Protein AF-E0VN50-F1 (afdb_monomer_lite)

Organism: Pediculus humanus subsp. corporis (NCBI:txid121224)

Radius of gyration: 22.32 Å; chains: 1; bounding box: 64×38×61 Å

Secondary structure (DSSP, 8-state):
--------------S--TT--------HHHHHHHHTT-SB-TTT--BS-SS-TTTT----HHHHHHHHHHSTTHHHHHHHHHHHHHHH-GGGGGGS-HHHHT--------TTS-----------

pLDDT: mean 75.52, std 19.75, range [26.86, 93.44]

Foldseek 3Di:
DPDDDDDDDDDDPDDDPPDPPPPDPDDPVRVVVVVVPDQADPPPRHGCDDPDNCPNDDDPPVVVVVCLQPDACPLVVQLVVLCVVCVVVVVCVVVDDCVSSSNDDDPRDHPPDDDDDDDDDDDD

InterPro domains:
  IPR013083 Zinc finger, RING/FYVE/PHD-type [G3DSA:3.30.40.10] (23-95)

Sequence (124 aa):
MWNNVNRPGAEPQTAFDSYFFLPSSLCRSCIIKYLSRHSFCPVCEVQIHKTKPYLNLRLDKALQDVVYKLVPGLYHNEMKRRREFYAKNKEQIPLATPEQCGLEERLIFSPDDSISLSLEYLER

Structure (mmCIF, N/CA/C/O backbone):
data_AF-E0VN50-F1
#
_entry.id   AF-E0VN50-F1
#
loop_
_atom_site.group_PDB
_atom_site.id
_atom_site.type_symbol
_atom_site.label_atom_id
_atom_site.label_alt_id
_atom_site.label_comp_id
_atom_site.label_asym_id
_atom_site.label_entity_id
_atom_site.label_seq_id
_atom_site.pdbx_PDB_ins_code
_atom_site.Cartn_x
_atom_site.Cartn_y
_atom_site.Cartn_z
_atom_site.occupancy
_atom_site.B_iso_or_equiv
_atom_site.auth_seq_id
_atom_site.auth_comp_id
_atom_site.auth_asym_id
_atom_site.auth_atom_id
_atom_site.pdbx_PDB_model_num
ATOM 1 N N . MET A 1 1 ? 11.372 13.055 30.517 1.00 32.84 1 MET A N 1
ATOM 2 C CA . MET A 1 1 ? 10.500 13.721 31.505 1.00 32.84 1 MET A CA 1
ATOM 3 C C . MET A 1 1 ? 9.102 13.874 30.924 1.00 32.84 1 MET A C 1
ATOM 5 O O . MET A 1 1 ? 8.818 14.872 30.284 1.00 32.84 1 MET A O 1
ATOM 9 N N . TRP A 1 2 ? 8.234 12.894 31.141 1.00 26.86 2 TRP A N 1
ATOM 10 C CA . TRP A 1 2 ? 6.900 13.207 31.642 1.00 26.86 2 TRP A CA 1
ATOM 11 C C . TRP A 1 2 ? 6.708 12.299 32.848 1.00 26.86 2 TRP A C 1
ATOM 13 O O . TRP A 1 2 ? 6.909 11.088 32.769 1.00 26.86 2 TRP A O 1
ATOM 23 N N . ASN A 1 3 ? 6.565 12.970 33.984 1.00 29.94 3 ASN A N 1
ATOM 24 C CA . ASN A 1 3 ? 6.712 12.441 35.325 1.00 29.94 3 ASN A CA 1
ATOM 25 C C . ASN A 1 3 ? 5.474 11.661 35.761 1.00 29.94 3 ASN A C 1
ATOM 27 O O . ASN A 1 3 ? 4.351 11.960 35.360 1.00 29.94 3 ASN A O 1
ATOM 31 N N . ASN A 1 4 ? 5.741 10.703 36.646 1.00 31.77 4 ASN A N 1
ATOM 32 C CA . ASN A 1 4 ? 4.789 9.957 37.454 1.00 31.77 4 ASN A CA 1
ATOM 33 C C . ASN A 1 4 ? 3.711 10.845 38.090 1.00 31.77 4 ASN A C 1
ATOM 35 O O . ASN A 1 4 ? 4.029 11.783 38.821 1.00 31.77 4 ASN A O 1
ATOM 39 N N . VAL A 1 5 ? 2.456 10.415 37.963 1.00 40.28 5 VAL A N 1
ATOM 40 C CA . VAL A 1 5 ? 1.472 10.520 39.044 1.00 40.28 5 VAL A CA 1
ATOM 41 C C . VAL A 1 5 ? 0.983 9.103 39.325 1.00 40.28 5 VAL A C 1
ATOM 43 O O . VAL A 1 5 ? 0.262 8.507 38.531 1.00 40.28 5 VAL A O 1
ATOM 46 N N . ASN A 1 6 ? 1.432 8.559 40.455 1.00 34.06 6 ASN A N 1
ATOM 47 C CA . ASN A 1 6 ? 0.954 7.306 41.028 1.00 34.06 6 ASN A CA 1
ATOM 48 C C . ASN A 1 6 ? -0.453 7.497 41.614 1.00 34.06 6 ASN A C 1
ATOM 50 O O . ASN A 1 6 ? -0.641 8.365 42.468 1.00 34.06 6 ASN A O 1
ATOM 54 N N . ARG A 1 7 ? -1.394 6.612 41.267 1.00 38.91 7 ARG A N 1
ATOM 55 C CA . ARG A 1 7 ? -2.350 6.024 42.222 1.00 38.91 7 ARG A CA 1
ATOM 56 C C . ARG A 1 7 ? -2.846 4.657 41.751 1.00 38.91 7 ARG A C 1
ATOM 58 O O . ARG A 1 7 ? -2.820 4.388 40.554 1.00 38.91 7 ARG A O 1
ATOM 65 N N . PRO A 1 8 ? -3.235 3.794 42.704 1.00 35.50 8 PRO A N 1
ATOM 66 C CA . PRO A 1 8 ? -2.958 2.372 42.677 1.00 35.50 8 PRO A CA 1
ATOM 67 C C . PRO A 1 8 ? -4.223 1.550 42.437 1.00 35.50 8 PRO A C 1
ATOM 69 O O . PRO A 1 8 ? -5.333 1.947 42.780 1.00 35.50 8 PRO A O 1
ATOM 72 N N . GLY A 1 9 ? -4.017 0.376 41.865 1.00 30.69 9 GLY A N 1
ATOM 73 C CA . GLY A 1 9 ? -5.062 -0.571 41.501 1.00 30.69 9 GLY A CA 1
ATOM 74 C C . GLY A 1 9 ? -4.500 -1.512 40.452 1.00 30.69 9 GLY A C 1
ATOM 75 O O . GLY A 1 9 ? -4.962 -1.531 39.319 1.00 30.69 9 GLY A O 1
ATOM 76 N N . ALA A 1 10 ? -3.407 -2.188 40.804 1.00 35.94 10 ALA A N 1
ATOM 77 C CA . ALA A 1 10 ? -2.869 -3.257 39.989 1.00 35.94 10 ALA A CA 1
ATOM 78 C C . ALA A 1 10 ? -3.760 -4.485 40.184 1.00 35.94 10 ALA A C 1
ATOM 80 O O . ALA A 1 10 ? -3.768 -5.073 41.262 1.00 35.94 10 ALA A O 1
ATOM 81 N N . GLU A 1 11 ? -4.463 -4.874 39.128 1.00 29.77 11 GLU A N 1
ATOM 82 C CA . GLU A 1 11 ? -4.738 -6.278 38.860 1.00 29.77 11 GLU A CA 1
ATOM 83 C C . GLU A 1 11 ? -4.222 -6.574 37.441 1.00 29.77 11 GLU A C 1
ATOM 85 O O . GLU A 1 11 ? -4.376 -5.733 36.546 1.00 29.77 11 GLU A O 1
ATOM 90 N N . PRO A 1 12 ? -3.487 -7.678 37.236 1.00 35.38 12 PRO A N 1
ATOM 91 C CA . PRO A 1 12 ? -2.580 -7.805 36.114 1.00 35.38 12 PRO A CA 1
ATOM 92 C C . PRO A 1 12 ? -3.292 -8.459 34.931 1.00 35.38 12 PRO A C 1
ATOM 94 O O . PRO A 1 12 ? -3.584 -9.648 34.960 1.00 35.38 12 PRO A O 1
ATOM 97 N N . GLN A 1 13 ? -3.475 -7.736 33.827 1.00 37.19 13 GLN A N 1
ATOM 98 C CA . GLN A 1 13 ? -3.496 -8.391 32.515 1.00 37.19 13 GLN A CA 1
ATOM 99 C C . GLN A 1 13 ? -2.071 -8.436 31.974 1.00 37.19 13 GLN A C 1
ATOM 101 O O . GLN A 1 13 ? -1.673 -7.754 31.033 1.00 37.19 13 GLN A O 1
ATOM 106 N N . THR A 1 14 ? -1.277 -9.257 32.657 1.00 34.25 14 THR A N 1
ATOM 107 C CA . THR A 1 14 ? -0.070 -9.860 32.116 1.00 34.25 14 THR A CA 1
ATOM 108 C C . THR A 1 14 ? -0.421 -10.639 30.855 1.00 34.25 14 THR A C 1
ATOM 110 O O . THR A 1 14 ? -1.158 -11.617 30.908 1.00 34.25 14 THR A O 1
ATOM 113 N N . ALA A 1 15 ? 0.172 -10.204 29.748 1.00 34.59 15 ALA A N 1
ATOM 114 C CA . ALA A 1 15 ? 0.937 -11.073 28.863 1.00 34.59 15 ALA A CA 1
ATOM 115 C C . ALA A 1 15 ? 0.254 -12.379 28.424 1.00 34.59 15 ALA A C 1
ATOM 117 O O . ALA A 1 15 ? 0.689 -13.447 28.823 1.00 34.59 15 ALA A O 1
ATOM 118 N N . PHE A 1 16 ? -0.734 -12.292 27.534 1.00 29.92 16 PHE A N 1
ATOM 119 C CA . PHE A 1 16 ? -1.010 -13.323 26.528 1.00 29.92 16 PHE A CA 1
ATOM 120 C C . PHE A 1 16 ? -1.834 -12.691 25.400 1.00 29.92 16 PHE A C 1
ATOM 122 O O . PHE A 1 16 ? -3.048 -12.738 25.432 1.00 29.92 16 PHE A O 1
ATOM 129 N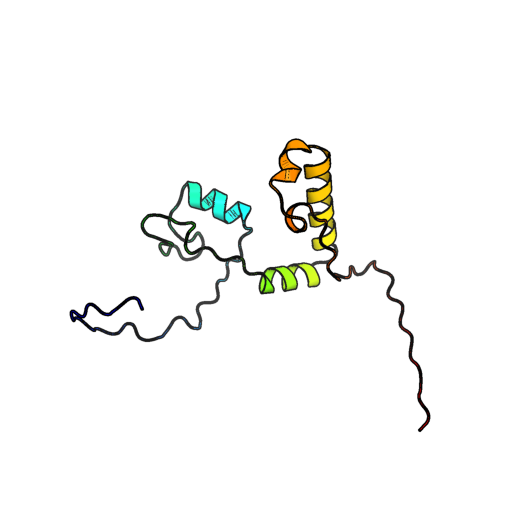 N . ASP A 1 17 ? -1.163 -12.063 24.433 1.00 37.38 17 ASP A N 1
ATOM 130 C CA . ASP A 1 17 ? -1.666 -11.909 23.051 1.00 37.38 17 ASP A CA 1
ATOM 131 C C . ASP A 1 17 ? -0.489 -11.881 22.056 1.00 37.38 17 ASP A C 1
ATOM 133 O O . ASP A 1 17 ? -0.516 -11.286 20.982 1.00 37.38 17 ASP A O 1
ATOM 137 N N . SER A 1 18 ? 0.583 -12.592 22.414 1.00 42.41 18 SER A N 1
ATOM 138 C CA . SER A 1 18 ? 1.748 -12.865 21.566 1.00 42.41 18 SER A CA 1
ATOM 139 C C . SER A 1 18 ? 1.437 -13.861 20.435 1.00 42.41 18 SER A C 1
ATOM 141 O O . SER A 1 18 ? 2.321 -14.173 19.648 1.00 42.41 18 SER A O 1
ATOM 143 N N . TYR A 1 19 ? 0.204 -14.376 20.357 1.00 41.28 19 TYR A N 1
ATOM 144 C CA . TYR A 1 19 ? -0.270 -15.346 19.368 1.00 41.28 19 TYR A CA 1
ATOM 145 C C . TYR A 1 19 ? -1.791 -15.205 19.148 1.00 41.28 19 TYR A C 1
ATOM 147 O O . TYR A 1 19 ? -2.551 -16.140 19.364 1.00 41.28 19 TYR A O 1
ATOM 155 N N . PHE A 1 20 ? -2.262 -14.051 18.674 1.00 40.69 20 PHE A N 1
ATOM 156 C CA . PHE A 1 20 ? -3.465 -14.025 17.832 1.00 40.69 20 PHE A CA 1
ATOM 157 C C . PHE A 1 20 ? -3.138 -13.271 16.549 1.00 40.69 20 PHE A C 1
ATOM 159 O O . PHE A 1 20 ? -3.480 -12.111 16.334 1.00 40.69 20 PHE A O 1
ATOM 166 N N . PHE A 1 21 ? -2.336 -13.976 15.749 1.00 42.88 21 PHE A N 1
ATOM 167 C CA . PHE A 1 21 ? -2.346 -13.992 14.294 1.00 42.88 21 PHE A CA 1
ATOM 168 C C . PHE A 1 21 ? -3.527 -13.188 13.741 1.00 42.88 21 PHE A C 1
ATOM 170 O O . PHE A 1 21 ? -4.655 -13.657 13.797 1.00 42.88 21 PHE A O 1
ATOM 177 N N . LEU A 1 22 ? -3.279 -11.973 13.249 1.00 41.78 22 LEU A N 1
ATOM 178 C CA . LEU A 1 22 ? -4.238 -11.216 12.449 1.00 41.78 22 LEU A CA 1
ATOM 179 C C . LEU A 1 22 ? -4.508 -12.067 11.188 1.00 41.78 22 LEU A C 1
ATOM 181 O O . LEU A 1 22 ? -3.692 -12.026 10.269 1.00 41.78 22 LEU A O 1
ATOM 185 N N . PRO A 1 23 ? -5.605 -12.843 11.062 1.00 50.44 23 PRO A N 1
ATOM 186 C CA . PRO A 1 23 ? -5.875 -13.626 9.862 1.00 50.44 23 PRO A CA 1
ATOM 187 C C . PRO A 1 23 ? -6.771 -12.793 8.940 1.00 50.44 23 PRO A C 1
ATOM 189 O O . PRO A 1 23 ? -7.688 -13.292 8.299 1.00 50.44 23 PRO A O 1
ATOM 192 N N . SER A 1 24 ? -6.577 -11.475 8.942 1.00 60.44 24 SER A N 1
ATOM 193 C CA . SER A 1 24 ? -7.383 -10.557 8.149 1.00 60.44 24 SER A CA 1
ATOM 194 C C . SER A 1 24 ? -6.551 -9.368 7.714 1.00 60.44 24 SER A C 1
ATOM 196 O O . SER A 1 24 ? -6.818 -8.210 8.032 1.00 60.44 24 SER A O 1
ATOM 198 N N . SER A 1 25 ? -5.498 -9.662 6.961 1.00 69.06 25 SER A N 1
ATOM 199 C CA . SER A 1 25 ? -4.856 -8.644 6.152 1.00 69.06 25 SER A CA 1
ATOM 200 C C . SER A 1 25 ? -5.858 -8.112 5.127 1.00 69.06 25 SER A C 1
ATOM 202 O O . SER A 1 25 ? -6.122 -8.692 4.078 1.00 69.06 25 SER A O 1
ATOM 204 N N . LEU A 1 26 ? -6.482 -6.993 5.473 1.00 81.69 26 LEU A N 1
ATOM 205 C CA . LEU A 1 26 ? -7.373 -6.264 4.587 1.00 81.69 26 LEU A CA 1
ATOM 206 C C . LEU A 1 26 ? -6.599 -5.174 3.858 1.00 81.69 26 LEU A C 1
ATOM 208 O O . LEU A 1 26 ? -5.642 -4.595 4.374 1.00 81.69 26 LEU A O 1
ATOM 212 N N . CYS A 1 27 ? -7.059 -4.839 2.657 1.00 88.75 27 CYS A N 1
ATOM 213 C CA . CYS A 1 27 ? -6.501 -3.712 1.932 1.00 88.75 27 CYS A CA 1
ATOM 214 C C . CYS A 1 27 ? -6.760 -2.394 2.693 1.00 88.75 27 CYS A C 1
ATOM 216 O O . CYS A 1 27 ? -7.816 -2.221 3.310 1.00 88.75 27 CYS A O 1
ATOM 218 N N . ARG A 1 28 ? -5.826 -1.431 2.632 1.00 87.50 28 ARG A N 1
ATOM 219 C CA . ARG A 1 28 ? -5.945 -0.146 3.357 1.00 87.50 28 ARG A CA 1
ATOM 220 C C . ARG A 1 28 ? -7.261 0.579 3.048 1.00 87.50 28 ARG A C 1
ATOM 222 O O . ARG A 1 28 ? -7.930 1.057 3.958 1.00 87.50 28 ARG A O 1
ATOM 229 N N . SER A 1 29 ? -7.643 0.669 1.776 1.00 88.06 29 SER A N 1
ATOM 230 C CA . SER A 1 29 ? -8.897 1.318 1.369 1.00 88.06 29 SER A CA 1
ATOM 231 C C . SER A 1 29 ? -10.131 0.548 1.847 1.00 88.06 29 SER A C 1
ATOM 233 O O . SER A 1 29 ? -11.117 1.169 2.239 1.00 88.06 29 SER A O 1
ATOM 235 N N . CYS A 1 30 ? -10.060 -0.784 1.885 1.00 89.06 30 CYS A N 1
ATOM 236 C CA . CYS A 1 30 ? -11.120 -1.667 2.358 1.00 89.06 30 CYS A CA 1
ATOM 237 C C . CYS A 1 30 ? -11.424 -1.405 3.837 1.00 89.06 30 CYS A C 1
ATOM 239 O O . CYS A 1 30 ? -12.566 -1.110 4.191 1.00 89.06 30 CYS A O 1
ATOM 241 N N . ILE A 1 31 ? -10.395 -1.457 4.692 1.00 88.62 31 ILE A N 1
ATOM 242 C CA . ILE A 1 31 ? -10.574 -1.285 6.137 1.00 88.62 31 ILE A CA 1
ATOM 243 C C . ILE A 1 31 ? -10.988 0.145 6.491 1.00 88.62 31 ILE A C 1
ATOM 245 O O . ILE A 1 31 ? -11.882 0.333 7.308 1.00 88.62 31 ILE A O 1
ATOM 249 N N . ILE A 1 32 ? -10.431 1.160 5.819 1.00 88.50 32 ILE A N 1
ATOM 250 C CA . ILE A 1 32 ? -10.839 2.556 6.032 1.00 88.50 32 ILE A CA 1
ATOM 251 C C . ILE A 1 32 ? -12.312 2.751 5.655 1.00 88.50 32 ILE A C 1
ATOM 253 O O . ILE A 1 32 ? -13.068 3.351 6.417 1.00 88.50 32 ILE A O 1
ATOM 257 N N . LYS A 1 33 ? -12.744 2.216 4.505 1.00 89.75 33 LYS A N 1
ATOM 258 C CA . LYS A 1 33 ? -14.145 2.299 4.072 1.00 89.75 33 LYS A CA 1
ATOM 259 C C . LYS A 1 33 ? -15.074 1.588 5.056 1.00 89.75 33 LYS A C 1
ATOM 261 O O . LYS A 1 33 ? -16.129 2.126 5.375 1.00 89.75 33 LYS A O 1
ATOM 266 N N . TYR A 1 34 ? -14.688 0.422 5.561 1.00 89.69 34 TYR A N 1
ATOM 267 C CA . TYR A 1 34 ? -15.474 -0.321 6.544 1.00 89.69 34 TYR A CA 1
ATOM 268 C C . TYR A 1 34 ? -15.603 0.438 7.875 1.00 89.69 34 TYR A C 1
ATOM 270 O O . TYR A 1 34 ? -16.712 0.646 8.371 1.00 89.69 34 TYR A O 1
ATOM 278 N N . LEU A 1 35 ? -14.493 0.962 8.404 1.00 87.94 35 LEU A N 1
ATOM 279 C CA . LEU A 1 35 ? -14.482 1.685 9.681 1.00 87.94 35 LEU A CA 1
ATOM 280 C C . LEU A 1 35 ? -15.123 3.077 9.635 1.00 87.94 35 LEU A C 1
ATOM 282 O O . LEU A 1 35 ? -15.306 3.710 10.672 1.00 87.94 35 LEU A O 1
ATOM 286 N N . SER A 1 36 ? -15.525 3.542 8.450 1.00 88.88 36 SER A N 1
ATOM 287 C CA . SER A 1 36 ? -16.381 4.726 8.328 1.00 88.88 36 SER A CA 1
ATOM 288 C C . SER A 1 36 ? -17.808 4.490 8.838 1.00 88.88 36 SER A C 1
ATOM 290 O O . SER A 1 36 ? -18.504 5.449 9.160 1.00 88.88 36 SER A O 1
ATOM 292 N N . ARG A 1 37 ? -18.244 3.224 8.917 1.00 88.69 37 ARG A N 1
ATOM 293 C CA . ARG A 1 37 ? -19.599 2.819 9.334 1.00 88.69 37 ARG A CA 1
ATOM 294 C C . ARG A 1 37 ? -19.613 1.904 10.557 1.00 88.69 37 ARG A C 1
ATOM 296 O O . ARG A 1 37 ? -20.654 1.752 11.186 1.00 88.69 37 ARG A O 1
ATOM 303 N N . HIS A 1 38 ? -18.475 1.302 10.892 1.00 86.19 38 HIS A N 1
ATOM 304 C CA . HIS A 1 38 ? -18.347 0.302 11.948 1.00 86.19 38 HIS A CA 1
ATOM 305 C C . HIS A 1 38 ? -17.146 0.611 12.854 1.00 86.19 38 HIS A C 1
ATOM 307 O O . HIS A 1 38 ? -16.172 1.220 12.425 1.00 86.19 38 HIS A O 1
ATOM 313 N N . SER A 1 39 ? -17.192 0.177 14.113 1.00 84.19 39 SER A N 1
ATOM 314 C CA . SER A 1 39 ? -16.119 0.380 15.107 1.00 84.19 39 SER A CA 1
ATOM 315 C C . SER A 1 39 ? -15.511 -0.928 15.637 1.00 84.19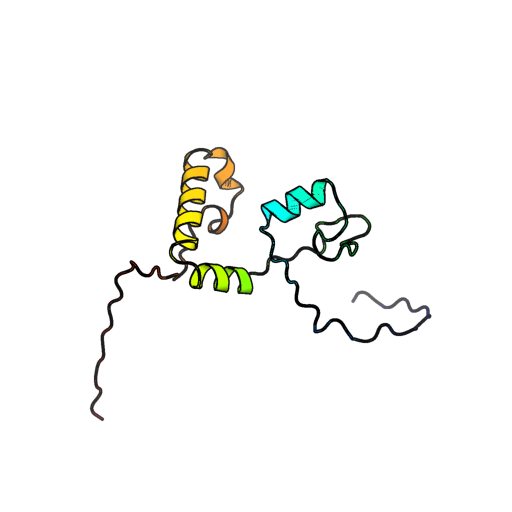 39 SER A C 1
ATOM 317 O O . SER A 1 39 ? -14.683 -0.914 16.552 1.00 84.19 39 SER A O 1
ATOM 319 N N . PHE A 1 40 ? -15.893 -2.053 15.034 1.00 85.94 40 PHE A N 1
ATOM 320 C CA . PHE A 1 40 ? -15.496 -3.409 15.409 1.00 85.94 40 PHE A CA 1
ATOM 321 C C . PHE A 1 40 ? -14.649 -4.045 14.310 1.00 85.94 40 PHE A C 1
ATOM 323 O O . PHE A 1 40 ? -14.720 -3.627 13.158 1.00 85.94 40 PHE A O 1
ATOM 330 N N . CYS A 1 41 ? -13.851 -5.053 14.643 1.00 83.88 41 CYS A N 1
ATOM 331 C CA . CYS A 1 41 ? -13.119 -5.837 13.657 1.00 83.88 41 CYS A CA 1
ATOM 332 C C . CYS A 1 41 ? -14.098 -6.638 12.776 1.00 83.88 41 CYS A C 1
ATOM 334 O O . CYS A 1 41 ? -14.962 -7.317 13.324 1.00 83.88 41 CYS A O 1
ATOM 336 N N . PRO A 1 42 ? -13.967 -6.622 11.436 1.00 85.44 42 PRO A N 1
ATOM 337 C CA . PRO A 1 42 ? -14.843 -7.392 10.545 1.00 85.44 42 PRO A CA 1
ATOM 338 C C . PRO A 1 42 ? -14.652 -8.915 10.632 1.00 85.44 42 PRO A C 1
ATOM 340 O O . PRO A 1 42 ? -15.404 -9.642 9.994 1.00 85.44 42 PRO A O 1
ATOM 343 N N . VAL A 1 43 ? -13.632 -9.398 11.352 1.00 84.12 43 VAL A N 1
ATOM 344 C CA . VAL A 1 43 ? -13.296 -10.832 11.424 1.00 84.12 43 VAL A CA 1
ATOM 345 C C . VAL A 1 43 ? -13.487 -11.415 12.816 1.00 84.12 43 VAL A C 1
ATOM 347 O O . VAL A 1 43 ? -14.046 -12.495 12.939 1.00 84.12 43 VAL A O 1
ATOM 350 N N . CYS A 1 44 ? -13.039 -10.718 13.863 1.00 82.00 44 CYS A N 1
ATOM 351 C CA . CYS A 1 44 ? -13.166 -11.199 15.244 1.00 82.00 44 CYS A CA 1
ATOM 352 C C . CYS A 1 44 ? -14.166 -10.405 16.092 1.00 82.00 44 CYS A C 1
ATOM 354 O O . CYS A 1 44 ? -14.286 -10.677 17.279 1.00 82.00 44 CYS A O 1
ATOM 356 N N . GLU A 1 45 ? -14.832 -9.395 15.520 1.00 82.00 45 GLU A N 1
ATOM 357 C CA . GLU A 1 45 ? -15.865 -8.577 16.180 1.00 82.00 45 GLU A CA 1
ATOM 358 C C . GLU A 1 45 ? -15.412 -7.820 17.447 1.00 82.00 45 GLU A C 1
ATOM 360 O O . GLU A 1 45 ? -16.203 -7.141 18.097 1.00 82.00 45 GLU A O 1
ATOM 365 N N . VAL A 1 46 ? -14.115 -7.827 17.764 1.00 83.69 46 VAL A N 1
ATOM 366 C CA . VAL A 1 46 ? -13.533 -7.044 18.863 1.00 83.69 46 VAL A CA 1
ATOM 367 C C . VAL A 1 46 ? -13.532 -5.552 18.517 1.00 83.69 46 VAL A C 1
ATOM 3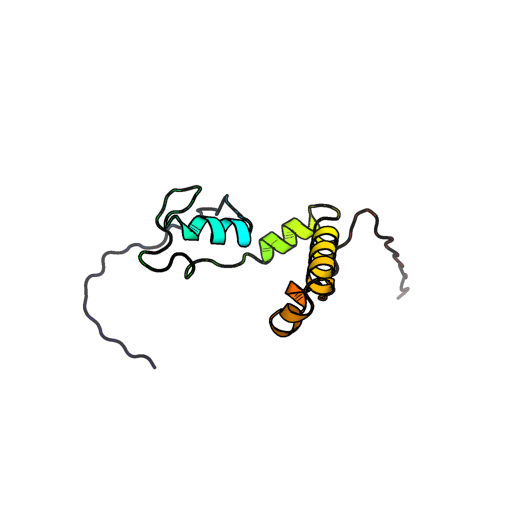69 O O . VAL A 1 46 ? -13.238 -5.154 17.386 1.00 83.69 46 VAL A O 1
ATOM 372 N N . GLN A 1 47 ? -13.839 -4.695 19.494 1.00 81.88 47 GLN A N 1
ATOM 373 C CA . GLN A 1 47 ? -13.829 -3.242 19.312 1.00 81.88 47 GLN A CA 1
ATOM 374 C C . GLN A 1 47 ? -12.403 -2.718 19.072 1.00 81.88 47 GLN A C 1
ATOM 376 O O . GLN A 1 47 ? -11.520 -2.896 19.907 1.00 81.88 47 GLN A O 1
ATOM 381 N N . ILE A 1 48 ? -12.183 -2.006 17.960 1.00 80.62 48 ILE A N 1
ATOM 382 C CA . ILE A 1 48 ? -10.840 -1.537 17.559 1.00 80.62 48 ILE A CA 1
ATOM 383 C C . ILE A 1 48 ? -10.380 -0.348 18.408 1.00 80.62 48 ILE A C 1
ATOM 385 O O . ILE A 1 48 ? -9.217 -0.258 18.805 1.00 80.62 48 ILE A O 1
ATOM 389 N N . HIS A 1 49 ? -11.283 0.602 18.655 1.00 80.00 49 HIS A N 1
ATOM 390 C CA . HIS A 1 49 ? -11.047 1.760 19.513 1.00 80.00 49 HIS A CA 1
ATOM 391 C C . HIS A 1 49 ? -12.388 2.400 19.903 1.00 80.00 49 HIS A C 1
ATOM 393 O O . HIS A 1 49 ? -13.319 2.438 19.101 1.00 80.00 49 HIS A O 1
ATOM 399 N N . LYS A 1 50 ? -12.474 2.979 21.109 1.00 72.31 50 LYS A N 1
ATOM 400 C CA . LYS A 1 50 ? -13.716 3.571 21.645 1.00 72.31 50 LYS A CA 1
ATOM 401 C C . LYS A 1 50 ? -14.240 4.771 20.843 1.00 72.31 50 LYS A C 1
ATOM 403 O O . LYS A 1 50 ? -15.430 4.856 20.585 1.00 72.31 50 LYS A O 1
ATOM 408 N N . THR A 1 51 ? -13.362 5.695 20.446 1.00 74.19 51 THR A N 1
ATOM 409 C CA . THR A 1 51 ? -13.751 6.951 19.767 1.00 74.19 51 THR A CA 1
ATOM 410 C C . THR A 1 51 ? -13.141 7.180 18.380 1.00 74.19 51 THR A C 1
ATOM 412 O O . THR A 1 51 ? -13.689 7.953 17.602 1.00 74.19 51 THR A O 1
ATOM 415 N N . LYS A 1 52 ? -12.002 6.558 18.050 1.00 75.31 52 LYS A N 1
ATOM 416 C CA . LYS A 1 52 ? -11.252 6.808 16.812 1.00 75.31 52 LYS A CA 1
ATOM 417 C C . LYS A 1 52 ? -10.731 5.492 16.217 1.00 75.31 52 LYS A C 1
ATOM 419 O O . LYS A 1 52 ? -9.604 5.098 16.522 1.00 75.31 52 LYS A O 1
ATOM 424 N N . PRO A 1 53 ? -11.514 4.815 15.360 1.00 76.19 53 PRO A N 1
ATOM 425 C CA . PRO A 1 53 ? -11.185 3.475 14.863 1.00 76.19 53 PRO A CA 1
ATOM 426 C C . PRO A 1 53 ? -9.899 3.427 14.016 1.00 76.19 53 PRO A C 1
ATOM 428 O O . PRO A 1 53 ? -9.298 2.370 13.871 1.00 76.19 53 PRO A O 1
ATOM 431 N N . TYR A 1 54 ? -9.425 4.570 13.509 1.00 78.81 54 TYR A N 1
ATOM 432 C CA . TYR A 1 54 ? -8.210 4.658 12.692 1.00 78.81 54 TYR A CA 1
ATOM 433 C C . TYR A 1 54 ? -6.898 4.718 13.492 1.00 78.81 54 TYR A C 1
ATOM 435 O O . TYR A 1 54 ? -5.844 4.483 12.912 1.00 78.81 54 TYR A O 1
ATOM 443 N N . LEU A 1 55 ? -6.929 5.043 14.795 1.00 78.50 55 LEU A N 1
ATOM 444 C CA . LEU A 1 55 ? -5.700 5.283 15.575 1.00 78.50 55 LEU A CA 1
ATOM 445 C C . LEU A 1 55 ? -4.841 4.029 15.760 1.00 78.50 55 LEU A C 1
ATOM 447 O O . LEU A 1 55 ? -3.616 4.121 15.784 1.00 78.50 55 LEU A O 1
ATOM 451 N N . ASN A 1 56 ? -5.485 2.870 15.879 1.00 73.88 56 ASN A N 1
ATOM 452 C CA . ASN A 1 56 ? -4.804 1.598 16.113 1.00 73.88 56 ASN A CA 1
ATOM 453 C C . ASN A 1 56 ? -4.449 0.862 14.813 1.00 73.88 56 ASN A C 1
ATOM 455 O O . ASN A 1 56 ? -3.821 -0.192 14.865 1.00 73.88 56 ASN A O 1
ATOM 459 N N . LEU A 1 57 ? -4.812 1.403 13.644 1.00 83.75 57 LEU A N 1
ATOM 460 C CA . LEU A 1 57 ? -4.451 0.790 12.370 1.00 83.75 57 LEU A CA 1
ATOM 461 C C . LEU A 1 57 ? -2.974 1.027 12.055 1.00 83.75 57 LEU A C 1
ATOM 463 O O . LEU A 1 57 ? -2.487 2.160 12.050 1.00 83.75 57 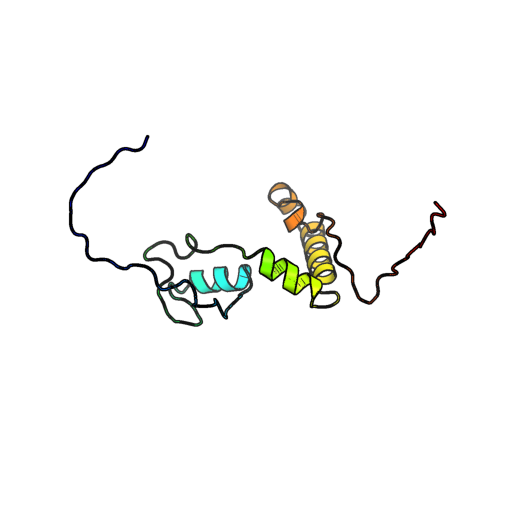LEU A O 1
ATOM 467 N N . ARG A 1 58 ? -2.268 -0.054 11.727 1.00 84.62 58 ARG A N 1
ATOM 468 C CA . ARG A 1 58 ? -0.878 -0.028 11.268 1.00 84.62 58 ARG A CA 1
ATOM 469 C C . ARG A 1 58 ? -0.789 -0.644 9.880 1.00 84.62 58 ARG A C 1
ATOM 471 O O . ARG A 1 58 ? -1.515 -1.583 9.566 1.00 84.62 58 ARG A O 1
ATOM 478 N N . LEU A 1 59 ? 0.084 -0.086 9.045 1.00 85.50 59 LEU A N 1
ATOM 479 C CA . LEU A 1 59 ? 0.426 -0.701 7.768 1.00 85.50 59 LEU A CA 1
ATOM 480 C C . LEU A 1 59 ? 1.400 -1.848 8.032 1.00 85.50 59 LEU A C 1
ATOM 482 O O . LEU A 1 59 ? 2.467 -1.619 8.602 1.00 85.50 59 LEU A O 1
ATOM 486 N N . ASP A 1 60 ? 1.050 -3.046 7.582 1.00 89.19 60 ASP A N 1
ATOM 487 C CA . ASP A 1 60 ? 1.951 -4.192 7.613 1.00 89.19 60 ASP A CA 1
ATOM 488 C C . ASP A 1 60 ? 2.797 -4.226 6.333 1.00 89.19 60 ASP A C 1
ATOM 490 O O . ASP A 1 60 ? 2.405 -4.786 5.306 1.00 89.19 60 ASP A O 1
ATOM 494 N N . LYS A 1 61 ? 3.953 -3.553 6.382 1.00 86.38 61 LYS A N 1
ATOM 495 C CA . LYS A 1 61 ? 4.888 -3.484 5.248 1.00 86.38 61 LYS A CA 1
ATOM 496 C C . LYS A 1 61 ? 5.511 -4.842 4.933 1.00 86.38 61 LYS A C 1
ATOM 498 O O . LYS A 1 61 ? 5.676 -5.162 3.763 1.00 86.38 61 LYS A O 1
ATOM 503 N N . ALA A 1 62 ? 5.810 -5.644 5.956 1.00 88.56 62 ALA A N 1
ATOM 504 C CA . ALA A 1 62 ? 6.435 -6.949 5.773 1.00 88.56 62 ALA A CA 1
ATOM 505 C C . ALA A 1 62 ? 5.494 -7.897 5.025 1.00 88.56 62 ALA A C 1
ATOM 507 O O . ALA A 1 62 ? 5.895 -8.528 4.049 1.00 88.56 62 ALA A O 1
ATOM 508 N N . LEU A 1 63 ? 4.221 -7.939 5.422 1.00 89.56 63 LEU A N 1
ATOM 509 C CA . LEU A 1 63 ? 3.223 -8.723 4.710 1.00 89.56 63 LEU A CA 1
ATOM 510 C C . LEU A 1 63 ? 3.012 -8.222 3.280 1.00 89.56 63 LEU A C 1
ATOM 512 O O . LEU A 1 63 ? 2.910 -9.028 2.358 1.00 89.56 63 LEU A O 1
ATOM 516 N N . GLN A 1 64 ? 2.959 -6.904 3.080 1.00 90.12 64 GLN A N 1
ATOM 517 C CA . GLN A 1 64 ? 2.836 -6.327 1.744 1.00 90.12 64 GLN A CA 1
ATOM 518 C C . GLN A 1 64 ? 4.012 -6.730 0.841 1.00 90.12 64 GLN A C 1
ATOM 520 O O . GLN A 1 64 ? 3.787 -7.118 -0.305 1.00 90.12 64 GLN A O 1
ATOM 525 N N . ASP A 1 65 ? 5.242 -6.699 1.356 1.00 89.12 65 ASP A N 1
ATOM 526 C CA . ASP A 1 65 ? 6.436 -7.117 0.618 1.00 89.12 65 ASP A CA 1
ATOM 527 C C . ASP A 1 65 ? 6.404 -8.616 0.287 1.00 89.12 65 ASP A C 1
ATOM 529 O O . ASP A 1 65 ? 6.764 -9.009 -0.823 1.00 89.12 65 ASP A O 1
ATOM 533 N N . VAL A 1 66 ? 5.926 -9.455 1.212 1.00 89.38 66 VAL A N 1
ATOM 534 C CA . VAL A 1 66 ? 5.700 -10.886 0.955 1.00 89.38 66 VAL A CA 1
ATOM 535 C C . VAL A 1 66 ? 4.674 -11.072 -0.165 1.00 89.38 66 VAL A C 1
ATOM 537 O O . VAL A 1 66 ? 4.949 -11.772 -1.134 1.00 89.38 66 VAL A O 1
ATOM 540 N N . VAL A 1 67 ? 3.519 -10.409 -0.091 1.00 90.69 67 VAL A N 1
ATOM 541 C CA . VAL A 1 67 ? 2.453 -10.512 -1.103 1.00 90.69 67 VAL A CA 1
ATOM 542 C C . VAL A 1 67 ? 2.933 -10.045 -2.479 1.00 90.69 67 VAL A C 1
ATOM 544 O O . VAL A 1 67 ? 2.664 -10.709 -3.479 1.00 90.69 67 VAL A O 1
ATOM 547 N N . TYR A 1 68 ? 3.675 -8.938 -2.547 1.00 90.50 68 TYR A N 1
ATOM 548 C CA . TYR A 1 68 ? 4.216 -8.436 -3.809 1.00 90.50 68 TYR A CA 1
ATOM 549 C C . TYR A 1 68 ? 5.272 -9.345 -4.434 1.00 90.50 68 TYR A C 1
ATOM 551 O O . TYR A 1 68 ? 5.364 -9.378 -5.658 1.00 90.50 68 TYR A O 1
ATOM 559 N N . LYS A 1 69 ? 6.042 -10.082 -3.628 1.00 88.50 69 LYS A N 1
ATOM 560 C CA . LYS A 1 69 ? 7.013 -11.066 -4.128 1.00 88.50 69 LYS A CA 1
ATOM 561 C C . LYS A 1 69 ? 6.363 -12.392 -4.522 1.00 88.50 69 LYS A C 1
ATOM 563 O O . LYS A 1 69 ? 6.829 -13.035 -5.452 1.00 88.50 69 LYS A O 1
ATOM 568 N N . LEU A 1 70 ? 5.316 -12.815 -3.811 1.00 88.06 70 LEU A N 1
ATOM 569 C CA . LEU A 1 70 ? 4.677 -14.115 -4.033 1.00 88.06 70 LEU A CA 1
ATOM 570 C C . LEU A 1 70 ? 3.676 -14.119 -5.188 1.00 88.06 70 LEU A C 1
ATOM 572 O O . LEU A 1 70 ? 3.498 -15.162 -5.810 1.00 88.06 70 LEU A O 1
ATOM 576 N N . VAL A 1 71 ? 2.992 -13.002 -5.456 1.00 88.62 71 VAL A N 1
ATOM 577 C CA . VAL A 1 71 ? 1.961 -12.934 -6.502 1.00 88.62 71 VAL A CA 1
ATOM 578 C C . VAL A 1 71 ? 2.556 -12.341 -7.787 1.00 88.62 71 VAL A C 1
ATOM 580 O O . VAL A 1 71 ? 2.808 -11.131 -7.830 1.00 88.62 71 VAL A O 1
ATOM 583 N N . PRO A 1 72 ? 2.736 -13.142 -8.856 1.00 88.12 72 PRO A N 1
ATOM 584 C CA . PRO A 1 72 ? 3.327 -12.684 -10.112 1.00 88.12 72 PRO A CA 1
ATOM 585 C C . PRO A 1 72 ? 2.618 -11.459 -10.694 1.00 88.12 72 PRO A C 1
ATOM 587 O O . PRO A 1 72 ? 1.389 -11.403 -10.760 1.00 88.12 72 PRO A O 1
ATOM 590 N N . GLY A 1 73 ? 3.394 -10.453 -11.103 1.00 86.00 73 GLY A N 1
ATOM 591 C CA . GLY A 1 73 ? 2.886 -9.237 -11.745 1.00 86.00 73 GLY A CA 1
ATOM 592 C C . GLY A 1 73 ? 2.037 -8.308 -10.862 1.00 86.00 73 GLY A C 1
ATOM 593 O O . GLY A 1 73 ? 1.660 -7.228 -11.320 1.00 86.00 73 GLY A O 1
ATOM 594 N N . LEU A 1 74 ? 1.738 -8.657 -9.602 1.00 90.25 74 LEU A N 1
ATOM 595 C CA . LEU A 1 74 ? 0.851 -7.864 -8.739 1.00 90.25 74 LEU A CA 1
ATOM 596 C C . LEU A 1 74 ? 1.393 -6.453 -8.494 1.00 90.25 74 LEU A C 1
ATOM 598 O O . LEU A 1 74 ? 0.665 -5.475 -8.679 1.00 90.25 74 LEU A O 1
ATOM 602 N N . TYR A 1 75 ? 2.667 -6.352 -8.109 1.00 90.50 75 TYR A N 1
ATOM 603 C CA . TYR A 1 75 ? 3.333 -5.074 -7.869 1.00 90.50 75 TYR A CA 1
ATOM 604 C C . TYR A 1 75 ? 3.317 -4.188 -9.121 1.00 90.50 75 TYR A C 1
ATOM 606 O O . TYR A 1 75 ? 2.830 -3.059 -9.073 1.00 90.50 75 TYR A O 1
ATOM 614 N N . HIS A 1 76 ? 3.754 -4.725 -10.262 1.00 88.88 76 HIS A N 1
ATOM 615 C CA . HIS A 1 76 ? 3.787 -4.007 -11.538 1.00 88.88 76 HIS A CA 1
ATOM 616 C C . HIS A 1 76 ? 2.403 -3.497 -11.960 1.00 88.88 76 HIS A C 1
ATOM 618 O O . HIS A 1 76 ? 2.257 -2.334 -12.347 1.00 88.88 76 HIS A O 1
ATOM 624 N N . ASN A 1 77 ? 1.369 -4.331 -11.822 1.00 90.69 77 ASN A N 1
ATOM 625 C CA . ASN A 1 77 ? -0.012 -3.965 -12.133 1.00 90.69 77 ASN A CA 1
ATOM 626 C C . ASN A 1 77 ? -0.558 -2.869 -11.204 1.00 90.69 77 ASN A C 1
ATOM 628 O O . ASN A 1 77 ? -1.323 -2.008 -11.642 1.00 90.69 77 ASN A O 1
ATOM 632 N N . GLU A 1 78 ? -0.199 -2.888 -9.921 1.00 91.94 78 GLU A N 1
ATOM 633 C CA . GLU A 1 78 ? -0.571 -1.840 -8.965 1.00 91.94 78 GLU A CA 1
ATOM 634 C C . GLU A 1 78 ? 0.167 -0.521 -9.257 1.00 91.94 78 GLU A C 1
ATOM 636 O O . GLU A 1 78 ? -0.467 0.532 -9.340 1.00 91.94 78 GLU A O 1
ATOM 641 N N . MET A 1 79 ? 1.480 -0.561 -9.512 1.00 91.44 79 MET A N 1
ATOM 642 C CA . MET A 1 79 ? 2.262 0.631 -9.877 1.00 91.44 79 MET A CA 1
ATOM 643 C C . MET A 1 79 ? 1.790 1.243 -11.201 1.00 91.44 79 MET A C 1
ATOM 645 O O . MET A 1 79 ? 1.725 2.464 -11.341 1.00 91.44 79 MET A O 1
ATOM 649 N N . LYS A 1 80 ? 1.410 0.413 -12.181 1.00 90.94 80 LYS A N 1
ATOM 650 C CA . LYS A 1 80 ? 0.799 0.870 -13.437 1.00 90.94 80 LYS A CA 1
ATOM 651 C C . LYS A 1 80 ? -0.506 1.629 -13.179 1.00 90.94 80 LYS A C 1
ATOM 653 O O . LYS A 1 80 ? -0.641 2.759 -13.641 1.00 90.94 80 LYS A O 1
ATOM 658 N N . ARG A 1 81 ? -1.420 1.062 -12.383 1.00 93.44 81 ARG A N 1
ATOM 659 C CA . ARG A 1 81 ? -2.699 1.707 -12.033 1.00 93.44 81 ARG A CA 1
ATOM 660 C C . ARG A 1 81 ? -2.509 3.040 -11.308 1.00 93.44 81 ARG A C 1
ATOM 662 O O . ARG A 1 81 ? -3.208 4.002 -11.620 1.00 93.44 81 ARG A O 1
ATOM 669 N N . ARG A 1 82 ? -1.540 3.129 -10.389 1.00 92.25 82 ARG A N 1
ATOM 670 C CA . ARG A 1 82 ? -1.191 4.387 -9.702 1.00 92.25 82 ARG A CA 1
ATOM 671 C C . ARG A 1 82 ? -0.711 5.453 -10.681 1.00 92.25 82 ARG A C 1
ATOM 673 O O . ARG A 1 82 ? -1.253 6.556 -10.688 1.00 92.25 82 ARG A O 1
ATOM 680 N N . ARG A 1 83 ? 0.241 5.115 -11.555 1.00 91.06 83 ARG A N 1
ATOM 681 C CA . ARG A 1 83 ? 0.758 6.046 -12.570 1.00 91.06 83 ARG A CA 1
ATOM 682 C C . ARG A 1 83 ? -0.342 6.533 -13.512 1.00 91.06 83 ARG A C 1
ATOM 684 O O . ARG A 1 83 ? -0.438 7.730 -13.764 1.00 91.06 83 ARG A O 1
ATOM 691 N N . GLU A 1 84 ? -1.209 5.637 -13.980 1.00 93.00 84 GLU A N 1
ATOM 692 C CA . GLU A 1 84 ? -2.352 5.993 -14.834 1.00 93.00 84 GLU A CA 1
ATOM 693 C C . GLU A 1 84 ? -3.354 6.917 -14.128 1.00 93.00 84 GLU A C 1
ATOM 695 O O . GLU A 1 84 ? -3.890 7.837 -14.750 1.00 93.00 84 GLU A O 1
ATOM 700 N N . PHE A 1 85 ? -3.596 6.704 -12.830 1.00 92.69 85 PHE A N 1
ATOM 701 C CA . PHE A 1 85 ? -4.455 7.570 -12.029 1.00 92.69 85 PHE A CA 1
ATOM 702 C C . PHE A 1 85 ? -3.876 8.986 -11.920 1.00 92.69 85 PHE A C 1
ATOM 704 O O . PHE A 1 85 ? -4.558 9.950 -12.265 1.00 92.69 85 PHE A O 1
ATOM 711 N N . TYR A 1 86 ? -2.613 9.129 -11.514 1.00 90.06 86 TYR A N 1
ATOM 712 C CA . TYR A 1 86 ? -1.989 10.447 -11.350 1.00 90.06 86 TYR A CA 1
ATOM 713 C C . TYR A 1 86 ? -1.691 11.153 -12.679 1.00 90.06 86 TYR A C 1
ATOM 715 O O . TYR A 1 86 ? -1.710 12.380 -12.733 1.00 90.06 86 TYR A O 1
ATOM 723 N N . ALA A 1 87 ? -1.507 10.414 -13.777 1.00 89.62 87 ALA A N 1
ATOM 724 C CA . ALA A 1 87 ? -1.414 11.003 -15.113 1.00 89.62 87 ALA A CA 1
ATOM 725 C C . ALA A 1 87 ? -2.703 11.743 -15.518 1.00 89.62 87 ALA A C 1
ATOM 727 O O . ALA A 1 87 ? -2.634 12.766 -16.204 1.00 89.62 87 ALA A O 1
ATOM 728 N N . LYS A 1 88 ? -3.867 11.238 -15.080 1.00 92.75 88 LYS A N 1
ATOM 729 C CA . LYS A 1 88 ? -5.189 11.839 -15.322 1.00 92.75 88 LYS A CA 1
ATOM 730 C C . LYS A 1 88 ? -5.570 12.906 -14.286 1.00 92.75 88 LYS A C 1
ATOM 732 O O . LYS A 1 88 ? -6.334 13.798 -14.625 1.00 92.75 88 LYS A O 1
ATOM 737 N N . ASN A 1 89 ? -5.031 12.822 -13.068 1.00 90.50 89 ASN A N 1
ATOM 738 C CA . ASN A 1 89 ? -5.365 13.678 -11.920 1.00 90.50 89 ASN A CA 1
ATOM 739 C C . ASN A 1 89 ? -4.128 14.472 -11.456 1.00 90.50 89 ASN A C 1
ATOM 741 O O . ASN A 1 89 ? -3.617 14.285 -10.346 1.00 90.50 89 ASN A O 1
ATOM 745 N N . LYS A 1 90 ? -3.584 15.318 -12.342 1.00 84.31 90 LYS A N 1
ATOM 746 C CA . LYS A 1 90 ? -2.302 16.013 -12.109 1.00 84.31 90 LYS A CA 1
ATOM 747 C C . LYS A 1 90 ? -2.343 16.968 -10.913 1.00 84.31 90 LYS A C 1
ATOM 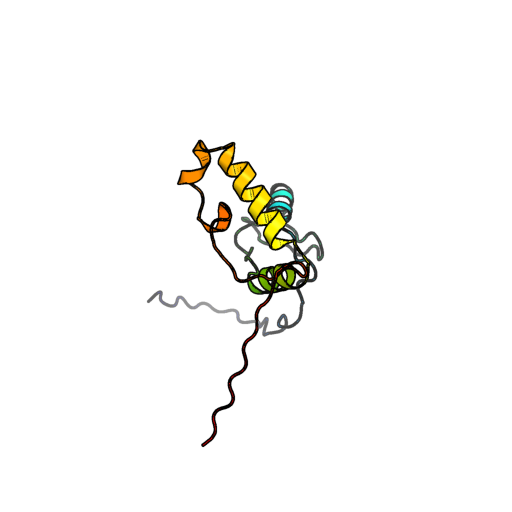749 O O . LYS A 1 90 ? -1.322 17.198 -10.273 1.00 84.31 90 LYS A O 1
ATOM 754 N N . GLU A 1 91 ? -3.518 17.486 -10.584 1.00 87.06 91 GLU A N 1
ATOM 755 C CA . GLU A 1 91 ? -3.773 18.362 -9.442 1.00 87.06 91 GLU A CA 1
ATOM 756 C C . GLU A 1 91 ? -3.550 17.682 -8.082 1.00 87.06 91 GLU A C 1
ATOM 758 O O . GLU A 1 91 ? -3.302 18.363 -7.090 1.00 87.06 91 GLU A O 1
ATOM 763 N N . GLN A 1 92 ? -3.579 16.346 -8.026 1.00 80.31 92 GLN A N 1
ATOM 764 C CA . GLN A 1 92 ? -3.386 15.576 -6.791 1.00 80.31 92 GLN A CA 1
ATOM 765 C C . GLN A 1 92 ? -1.927 15.156 -6.559 1.00 80.31 92 GLN A C 1
ATOM 767 O O . GLN A 1 92 ? -1.595 14.671 -5.478 1.00 80.31 92 GLN A O 1
ATOM 772 N N . ILE A 1 93 ? -1.042 15.358 -7.543 1.00 77.19 93 ILE A N 1
ATOM 773 C CA . ILE A 1 93 ? 0.378 14.980 -7.464 1.00 77.19 93 ILE A CA 1
ATOM 774 C C . ILE A 1 93 ? 1.114 15.675 -6.303 1.00 77.19 93 ILE A C 1
ATOM 776 O O . ILE A 1 93 ? 1.830 14.978 -5.587 1.00 77.19 93 ILE A O 1
ATOM 780 N N . PRO A 1 94 ? 0.938 16.989 -6.035 1.00 76.75 94 PRO A N 1
ATOM 781 C CA . PRO A 1 94 ? 1.666 17.665 -4.954 1.00 76.75 94 PRO A CA 1
ATOM 782 C C . PRO A 1 94 ? 1.358 17.128 -3.546 1.00 76.75 94 PRO A C 1
ATOM 784 O O . PRO A 1 94 ? 2.109 17.391 -2.611 1.00 76.75 94 PRO A O 1
ATOM 787 N N . LEU A 1 95 ? 0.250 16.397 -3.384 1.00 78.12 95 LEU A N 1
ATOM 788 C CA . LEU A 1 95 ? -0.205 15.823 -2.113 1.00 78.12 95 LEU A CA 1
ATOM 789 C C . LEU A 1 95 ? 0.251 14.368 -1.919 1.00 78.12 95 LEU A C 1
ATOM 791 O O . LEU A 1 95 ? 0.044 13.805 -0.843 1.00 78.12 95 LEU A O 1
ATOM 795 N N . ALA A 1 96 ? 0.823 13.747 -2.952 1.00 81.44 96 ALA A N 1
ATOM 796 C CA . ALA A 1 96 ? 1.147 12.330 -2.975 1.00 81.44 96 ALA A CA 1
ATOM 797 C C . ALA A 1 96 ? 2.654 12.083 -2.821 1.00 81.44 96 ALA A C 1
ATOM 799 O O . ALA A 1 96 ? 3.489 12.797 -3.375 1.00 81.44 96 ALA A O 1
ATOM 800 N N . THR A 1 97 ? 3.015 11.036 -2.080 1.00 83.19 97 THR A N 1
ATOM 801 C CA . THR A 1 97 ? 4.409 10.587 -1.985 1.00 83.19 97 THR A CA 1
ATOM 802 C C . THR A 1 97 ? 4.843 9.856 -3.265 1.00 83.19 97 THR A C 1
ATOM 804 O O . THR A 1 97 ? 3.998 9.306 -3.978 1.00 83.19 97 THR A O 1
ATOM 807 N N . PRO A 1 98 ? 6.155 9.755 -3.553 1.00 79.62 98 PRO A N 1
ATOM 808 C CA . PRO A 1 98 ? 6.651 8.974 -4.692 1.00 79.62 98 PRO A CA 1
ATOM 809 C C . PRO A 1 98 ? 6.153 7.517 -4.704 1.00 79.62 98 PRO A C 1
ATOM 811 O O . PRO A 1 98 ? 5.770 7.000 -5.753 1.00 79.62 98 PRO A O 1
ATOM 814 N N . GLU A 1 99 ? 6.063 6.876 -3.533 1.00 80.31 99 GLU A N 1
ATOM 815 C CA . GLU A 1 99 ? 5.495 5.528 -3.365 1.00 80.31 99 GLU A CA 1
ATOM 816 C C . GLU A 1 99 ? 4.000 5.476 -3.744 1.00 80.31 99 GLU A C 1
ATOM 818 O O . GLU A 1 99 ? 3.530 4.529 -4.383 1.00 80.31 99 GLU A O 1
ATOM 823 N N . GLN A 1 100 ? 3.228 6.507 -3.385 1.00 82.25 100 GLN A N 1
ATOM 824 C CA . GLN A 1 100 ? 1.807 6.608 -3.736 1.00 82.25 100 GLN A CA 1
ATOM 825 C C . GLN A 1 100 ? 1.600 6.829 -5.236 1.00 82.25 100 GLN A C 1
ATOM 827 O O . GLN A 1 100 ? 0.667 6.266 -5.803 1.00 82.25 100 GLN A O 1
ATOM 832 N N . CYS A 1 101 ? 2.498 7.568 -5.887 1.00 81.56 101 CYS A N 1
ATOM 833 C CA . CYS A 1 101 ? 2.488 7.770 -7.336 1.00 81.56 101 CYS A CA 1
ATOM 834 C C . CYS A 1 101 ? 3.008 6.560 -8.133 1.00 81.56 101 CYS A C 1
ATOM 836 O O . CYS A 1 101 ? 2.831 6.509 -9.349 1.00 81.56 101 CYS A O 1
ATOM 838 N N . GLY A 1 102 ? 3.626 5.579 -7.468 1.00 80.81 102 GLY A N 1
ATOM 839 C CA . GLY A 1 102 ? 4.239 4.419 -8.117 1.00 80.81 102 GLY A CA 1
ATOM 840 C C . GLY A 1 102 ? 5.549 4.743 -8.837 1.00 80.81 102 GLY A C 1
ATOM 841 O O . GLY A 1 102 ? 5.821 4.181 -9.896 1.00 80.81 102 GLY A O 1
ATOM 842 N N . LEU A 1 103 ? 6.319 5.685 -8.282 1.00 76.94 103 LEU A N 1
ATOM 843 C CA . LEU A 1 103 ? 7.628 6.123 -8.782 1.00 76.94 103 LEU A CA 1
ATOM 844 C C . LEU A 1 103 ? 8.802 5.552 -7.971 1.00 76.94 103 LEU A C 1
ATOM 846 O O . LEU A 1 103 ? 9.952 5.798 -8.310 1.00 76.94 103 LEU A O 1
ATOM 850 N N . GLU A 1 104 ? 8.528 4.830 -6.884 1.00 78.25 104 GLU A N 1
ATOM 851 C CA . GLU A 1 104 ? 9.562 4.139 -6.114 1.00 78.25 104 GLU A CA 1
ATOM 852 C C . GLU A 1 104 ? 9.934 2.833 -6.824 1.00 78.25 104 GLU A C 1
ATOM 854 O O . GLU A 1 104 ? 9.097 1.937 -6.942 1.00 78.25 104 GLU A O 1
ATOM 859 N N . GLU A 1 105 ? 11.180 2.722 -7.283 1.00 69.06 105 GLU A N 1
ATOM 860 C CA . GLU A 1 105 ? 11.711 1.490 -7.864 1.00 69.06 105 GLU A CA 1
ATOM 861 C C . GLU A 1 105 ? 12.071 0.502 -6.749 1.00 69.06 105 GLU A C 1
ATOM 863 O O . GLU A 1 105 ? 13.038 0.687 -6.009 1.00 69.06 105 GLU A O 1
ATOM 868 N N . ARG A 1 106 ? 11.281 -0.567 -6.619 1.00 81.00 106 ARG A N 1
ATOM 869 C CA . ARG A 1 106 ? 11.633 -1.735 -5.803 1.00 81.00 106 ARG A CA 1
ATOM 870 C C . ARG A 1 106 ? 12.057 -2.879 -6.715 1.00 81.00 106 ARG A C 1
ATOM 872 O O . ARG A 1 106 ? 11.433 -3.115 -7.744 1.00 81.00 106 ARG A O 1
ATOM 879 N N . LEU A 1 107 ? 13.076 -3.628 -6.295 1.00 80.50 107 LEU A N 1
ATOM 880 C CA . LEU A 1 107 ? 13.524 -4.848 -6.973 1.00 80.50 107 LEU A CA 1
ATOM 881 C C . LEU A 1 107 ? 12.520 -5.985 -6.722 1.00 80.50 107 LEU A C 1
ATOM 883 O O . LEU A 1 107 ? 12.703 -6.808 -5.822 1.00 80.50 107 LEU A O 1
ATOM 887 N N . ILE A 1 108 ? 11.419 -5.989 -7.473 1.00 83.31 108 ILE A N 1
ATOM 888 C CA . ILE A 1 108 ? 10.393 -7.036 -7.436 1.00 83.31 108 ILE A CA 1
ATOM 889 C C . ILE A 1 108 ? 10.350 -7.699 -8.803 1.00 83.31 108 ILE A C 1
ATOM 891 O O . ILE A 1 108 ? 9.886 -7.092 -9.760 1.00 83.31 108 ILE A O 1
ATOM 895 N N . PHE A 1 109 ? 10.826 -8.940 -8.868 1.00 79.00 109 PHE A N 1
ATOM 896 C CA . PHE A 1 109 ? 10.910 -9.687 -10.116 1.00 79.00 109 PHE A CA 1
ATOM 897 C C . PHE A 1 109 ? 9.573 -10.352 -10.460 1.00 79.00 109 PHE A C 1
ATOM 899 O O . PHE A 1 109 ? 8.949 -11.001 -9.617 1.00 79.00 109 PHE A O 1
ATOM 906 N N . SER A 1 110 ? 9.141 -10.199 -11.705 1.00 76.25 110 SER A N 1
ATOM 907 C CA . SER A 1 110 ? 8.118 -11.024 -12.340 1.00 76.25 110 SER A CA 1
ATOM 908 C C . SER A 1 110 ? 8.757 -12.295 -12.914 1.00 76.25 110 SER A C 1
ATOM 910 O O . SER A 1 110 ? 9.918 -12.255 -13.317 1.00 76.25 110 SER A O 1
ATOM 912 N N . PRO A 1 111 ? 8.019 -13.411 -13.041 1.00 75.88 111 PRO A N 1
ATOM 913 C CA . PRO A 1 111 ? 8.482 -14.574 -13.803 1.00 75.88 111 PRO A CA 1
ATOM 914 C C . PRO A 1 111 ? 8.857 -14.263 -15.262 1.00 75.88 111 PRO A C 1
ATOM 916 O O . PRO A 1 111 ? 9.620 -15.013 -15.860 1.00 75.88 111 PRO A O 1
ATOM 919 N N . ASP A 1 112 ? 8.328 -13.171 -15.819 1.00 78.69 112 ASP A N 1
ATOM 920 C CA . ASP A 1 112 ? 8.622 -12.705 -17.180 1.00 78.69 112 ASP A CA 1
ATOM 921 C C . ASP A 1 112 ? 9.902 -11.850 -17.274 1.00 78.69 112 ASP A C 1
ATOM 923 O O . ASP A 1 112 ? 10.323 -11.494 -18.376 1.00 78.69 112 ASP A O 1
ATOM 927 N N . ASP A 1 113 ? 10.520 -11.489 -16.143 1.00 81.81 113 ASP A N 1
ATOM 928 C CA . ASP A 1 113 ? 11.697 -10.621 -16.138 1.00 81.81 113 ASP A CA 1
ATOM 929 C C . ASP A 1 113 ? 12.943 -11.401 -16.572 1.00 81.81 113 ASP A C 1
ATOM 931 O O . ASP A 1 113 ? 13.263 -12.470 -16.047 1.00 81.81 113 ASP A O 1
ATOM 935 N N . SER A 1 114 ? 13.699 -10.847 -17.522 1.00 80.75 114 SER A N 1
ATOM 936 C CA . SER A 1 114 ? 14.966 -11.435 -17.953 1.00 80.75 114 SER A CA 1
ATOM 937 C C . SER A 1 114 ? 16.038 -11.236 -16.879 1.00 80.75 114 SER A C 1
ATOM 939 O O . SER A 1 114 ? 16.492 -10.112 -16.653 1.00 80.75 114 SER A O 1
ATOM 941 N N . ILE A 1 115 ? 16.475 -12.323 -16.242 1.00 84.94 115 ILE A N 1
ATOM 942 C CA . ILE A 1 115 ? 17.561 -12.309 -15.255 1.00 84.94 115 ILE A CA 1
ATOM 943 C C . ILE A 1 115 ? 18.859 -12.756 -15.939 1.00 84.94 115 ILE A C 1
ATOM 945 O O . ILE A 1 115 ? 18.920 -13.844 -16.507 1.00 84.94 115 ILE A O 1
ATOM 949 N N . SER A 1 116 ? 19.901 -11.922 -15.871 1.00 87.81 116 SER A N 1
ATOM 950 C CA . SER A 1 116 ? 21.256 -12.268 -16.318 1.00 87.81 116 SER A CA 1
ATOM 951 C C . SER A 1 116 ? 22.133 -12.574 -15.108 1.00 87.81 116 SER A C 1
ATOM 953 O O . SER A 1 116 ? 22.148 -11.807 -14.145 1.00 87.81 116 SER A O 1
ATOM 955 N N . LEU A 1 117 ? 22.852 -13.695 -15.149 1.00 89.19 117 LEU A N 1
ATOM 956 C CA . LEU A 1 117 ? 23.759 -14.132 -14.091 1.00 89.19 117 LEU A CA 1
ATOM 957 C C . LEU A 1 117 ? 25.138 -14.393 -14.700 1.00 89.19 117 LEU A C 1
ATOM 959 O O . LEU A 1 117 ? 25.251 -15.136 -15.675 1.00 89.19 117 LEU A O 1
ATOM 963 N N . SER A 1 118 ? 26.179 -13.810 -14.108 1.00 92.25 118 SER A N 1
ATOM 964 C CA . SER A 1 118 ? 27.575 -14.131 -14.403 1.00 92.25 118 SER A CA 1
ATOM 965 C C . SER A 1 118 ? 28.223 -14.794 -13.190 1.00 92.25 118 SER A C 1
ATOM 967 O O . SER A 1 118 ? 27.935 -14.453 -12.043 1.00 92.25 118 SER A O 1
ATOM 969 N N . LEU A 1 119 ? 29.090 -15.769 -13.450 1.00 92.69 119 LEU A N 1
ATOM 970 C CA . LEU A 1 119 ? 29.891 -16.445 -12.437 1.00 92.69 119 LEU A CA 1
ATOM 971 C C . LEU A 1 119 ? 31.353 -16.344 -12.855 1.00 92.69 119 LEU A C 1
ATOM 973 O O . LEU A 1 119 ? 31.701 -16.718 -13.973 1.00 92.69 119 LEU A O 1
ATOM 977 N N . GLU A 1 120 ? 32.192 -15.853 -11.950 1.00 91.19 120 GLU A N 1
ATOM 978 C CA . GLU A 1 120 ? 33.637 -15.788 -12.140 1.00 91.19 120 GLU A CA 1
ATOM 979 C C . GLU A 1 120 ? 34.320 -16.707 -11.132 1.00 91.19 120 GLU A C 1
ATOM 981 O O . GLU A 1 120 ? 33.997 -16.712 -9.942 1.00 91.19 120 GLU A O 1
ATOM 986 N N . TYR A 1 121 ? 35.257 -17.509 -11.630 1.00 90.88 121 TYR A N 1
ATOM 987 C CA . TYR A 1 121 ? 36.096 -18.359 -10.803 1.00 90.88 121 TYR A CA 1
ATOM 988 C C . TYR A 1 121 ? 37.400 -17.623 -10.487 1.00 90.88 121 TY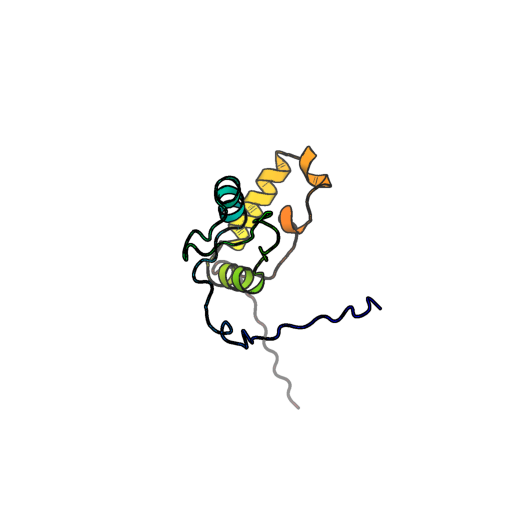R A C 1
ATOM 990 O O . TYR A 1 121 ? 38.108 -17.197 -11.397 1.00 90.88 121 TYR A O 1
ATOM 998 N N . LEU A 1 122 ? 37.707 -17.471 -9.198 1.00 88.94 122 LEU A N 1
ATOM 999 C CA . LEU A 1 122 ? 38.982 -16.938 -8.721 1.00 88.94 122 LEU A CA 1
ATOM 1000 C C . LEU A 1 122 ? 39.899 -18.103 -8.343 1.00 88.94 122 LEU A C 1
ATOM 1002 O O . LEU A 1 122 ? 39.693 -18.744 -7.311 1.00 88.94 122 LEU A O 1
ATOM 1006 N N . GLU A 1 123 ? 40.916 -18.353 -9.168 1.00 80.19 123 GLU A N 1
ATOM 1007 C CA . GLU A 1 123 ? 42.065 -19.169 -8.768 1.00 80.19 123 GLU A CA 1
ATOM 1008 C C . GLU A 1 123 ? 42.880 -18.399 -7.723 1.00 80.19 123 GLU A C 1
ATOM 1010 O O . GLU A 1 123 ? 43.161 -17.210 -7.892 1.00 80.19 123 GLU A O 1
ATOM 1015 N N . ARG A 1 124 ? 43.205 -19.067 -6.613 1.00 64.44 124 ARG A N 1
ATOM 1016 C CA . ARG A 1 124 ? 43.968 -18.511 -5.494 1.00 64.44 124 ARG A CA 1
ATOM 1017 C C . ARG A 1 124 ? 45.344 -19.147 -5.420 1.00 64.44 124 ARG A C 1
ATOM 1019 O O . ARG A 1 124 ? 45.410 -20.380 -5.615 1.00 64.44 124 ARG A O 1
#